Protein AF-A0A432IEP9-F1 (afdb_monomer_lite)

Foldseek 3Di:
DWDWFAQDLAAQRIDTDDDDQDDDDVPDDGDDDPDDDDDVVNNCSNGNPPPCPPDDRDDD

Secondary structure (DSSP, 8-state):
-EEEEE-SSSTT-EEEEE-PPPPP-TT------------HHHHHHHTT-TT-TTS-S---

Structure (mmCIF, N/CA/C/O backbone):
data_AF-A0A432IEP9-F1
#
_entry.id   AF-A0A432IEP9-F1
#
loop_
_atom_site.group_PDB
_atom_site.id
_atom_site.type_symbol
_atom_site.label_atom_id
_atom_site.label_alt_id
_atom_site.label_comp_id
_atom_site.label_asym_id
_atom_site.label_entity_id
_atom_site.label_seq_id
_atom_site.pdbx_PDB_ins_code
_atom_site.Cartn_x
_atom_site.Cartn_y
_atom_site.Cartn_z
_atom_site.occupancy
_atom_site.B_iso_or_equiv
_atom_site.auth_seq_id
_atom_site.auth_comp_id
_atom_site.auth_asym_id
_atom_site.auth_atom_id
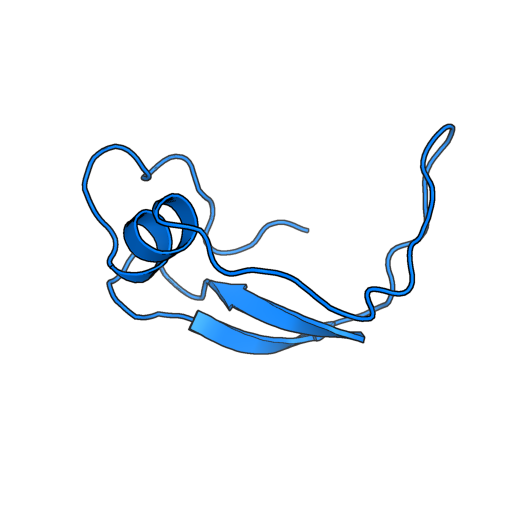_atom_site.pdbx_PDB_model_num
ATOM 1 N N . MET A 1 1 ? -6.398 -8.085 9.788 1.00 93.94 1 MET A N 1
ATOM 2 C CA . MET A 1 1 ? -6.885 -8.147 8.390 1.00 93.94 1 MET A CA 1
ATOM 3 C C . MET A 1 1 ? -5.796 -8.525 7.377 1.00 93.94 1 MET A C 1
ATOM 5 O O . MET A 1 1 ? -4.613 -8.415 7.672 1.00 93.94 1 MET A O 1
ATOM 9 N N . LYS A 1 2 ? -6.180 -8.968 6.168 1.00 94.56 2 LYS A N 1
ATOM 10 C CA . LYS A 1 2 ? -5.255 -9.119 5.026 1.00 94.56 2 LYS A CA 1
ATOM 11 C C . LYS A 1 2 ? -5.055 -7.768 4.335 1.00 94.56 2 LYS A C 1
ATOM 13 O O . LYS A 1 2 ? -6.035 -7.057 4.127 1.00 94.56 2 LYS A O 1
ATOM 18 N N . 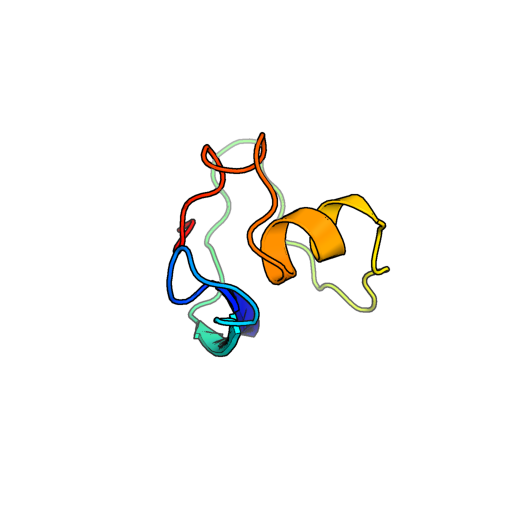ALA A 1 3 ? -3.826 -7.445 3.946 1.00 94.81 3 ALA A N 1
ATOM 19 C CA . ALA A 1 3 ? -3.496 -6.207 3.245 1.00 94.81 3 ALA A CA 1
ATOM 20 C C . ALA A 1 3 ? -2.413 -6.434 2.182 1.00 94.81 3 ALA A C 1
ATOM 22 O O . ALA A 1 3 ? -1.416 -7.107 2.436 1.00 94.81 3 ALA A O 1
ATOM 23 N N . LEU A 1 4 ? -2.575 -5.835 1.000 1.00 94.50 4 LEU A N 1
ATOM 24 C CA . LEU A 1 4 ? -1.506 -5.759 0.005 1.00 94.50 4 LEU A CA 1
ATOM 25 C C . LEU A 1 4 ? -0.564 -4.612 0.393 1.00 94.50 4 LEU A C 1
ATOM 27 O O . LEU A 1 4 ? -0.987 -3.458 0.415 1.00 94.50 4 LEU A O 1
ATOM 31 N N . ARG A 1 5 ? 0.698 -4.913 0.711 1.00 93.38 5 ARG A N 1
ATOM 32 C CA . ARG A 1 5 ? 1.678 -3.918 1.173 1.00 93.38 5 ARG A CA 1
ATOM 33 C C . ARG A 1 5 ? 2.916 -3.908 0.303 1.00 93.38 5 ARG A C 1
ATOM 35 O O . ARG A 1 5 ? 3.356 -4.942 -0.198 1.00 93.38 5 ARG A O 1
ATOM 42 N N . ARG A 1 6 ? 3.494 -2.722 0.145 1.00 93.25 6 ARG A N 1
ATOM 43 C CA . ARG A 1 6 ? 4.801 -2.550 -0.481 1.00 93.25 6 ARG A CA 1
ATOM 44 C C . ARG A 1 6 ? 5.890 -3.045 0.481 1.00 93.25 6 ARG A C 1
ATOM 46 O O . ARG A 1 6 ? 5.799 -2.875 1.689 1.00 93.25 6 ARG A O 1
ATOM 53 N N . GLN A 1 7 ? 6.911 -3.708 -0.044 1.00 93.12 7 GLN A N 1
ATOM 54 C CA . GLN A 1 7 ? 7.995 -4.293 0.753 1.00 93.12 7 GLN A CA 1
ATOM 55 C C . GLN A 1 7 ? 9.311 -3.536 0.573 1.00 93.12 7 GLN A C 1
ATOM 57 O O . GLN A 1 7 ? 10.067 -3.390 1.530 1.00 93.12 7 GLN A O 1
ATOM 62 N N . ALA A 1 8 ? 9.552 -2.993 -0.624 1.00 92.38 8 ALA A N 1
ATOM 63 C CA . ALA A 1 8 ? 10.747 -2.221 -0.951 1.00 92.38 8 ALA A CA 1
ATOM 64 C C . ALA A 1 8 ? 10.450 -1.110 -1.972 1.00 92.38 8 ALA A C 1
ATOM 66 O O . ALA A 1 8 ? 9.412 -1.109 -2.645 1.00 92.38 8 ALA A O 1
ATOM 67 N N . ARG A 1 9 ? 11.383 -0.158 -2.119 1.00 91.56 9 ARG A N 1
ATOM 68 C CA . ARG A 1 9 ? 11.353 0.856 -3.189 1.00 91.56 9 ARG A CA 1
ATOM 69 C C . ARG A 1 9 ? 11.878 0.295 -4.513 1.00 91.56 9 ARG A C 1
ATOM 71 O O . ARG A 1 9 ? 12.815 0.823 -5.102 1.00 91.56 9 ARG A O 1
ATOM 78 N N . GLU A 1 10 ? 11.256 -0.785 -4.961 1.00 94.00 10 GLU A N 1
ATOM 79 C CA . GLU A 1 10 ? 11.613 -1.530 -6.165 1.00 94.00 10 GLU A CA 1
ATOM 80 C C . GLU A 1 10 ? 10.349 -1.884 -6.949 1.00 94.00 10 GLU A C 1
ATOM 82 O O . GLU A 1 10 ? 9.245 -1.919 -6.394 1.00 94.00 10 GLU A O 1
ATOM 87 N N . ALA A 1 11 ? 10.498 -2.117 -8.252 1.00 95.88 11 ALA A N 1
ATOM 88 C CA . ALA A 1 11 ? 9.375 -2.504 -9.089 1.00 95.88 11 ALA A CA 1
ATOM 89 C C . ALA A 1 11 ? 8.848 -3.879 -8.658 1.00 95.88 11 ALA A C 1
ATOM 91 O O . ALA A 1 11 ? 9.606 -4.829 -8.487 1.00 95.88 11 ALA A O 1
ATOM 92 N N . ARG A 1 12 ? 7.527 -3.988 -8.537 1.00 96.31 12 ARG A N 1
ATOM 93 C CA . ARG A 1 12 ? 6.773 -5.195 -8.179 1.00 96.31 12 ARG A CA 1
ATOM 94 C C . ARG A 1 12 ? 7.041 -5.734 -6.773 1.00 96.31 12 ARG A C 1
ATOM 96 O O . ARG A 1 12 ? 6.599 -6.834 -6.459 1.00 96.31 12 ARG A O 1
ATOM 103 N N . ALA A 1 13 ? 7.692 -4.956 -5.911 1.00 94.88 13 ALA A N 1
ATOM 104 C CA . ALA A 1 13 ? 7.969 -5.327 -4.527 1.00 94.88 13 ALA A CA 1
ATOM 105 C C . ALA A 1 13 ? 6.739 -5.108 -3.629 1.00 94.88 13 ALA A C 1
ATOM 107 O O . ALA A 1 13 ? 6.741 -4.236 -2.759 1.00 94.88 13 ALA A O 1
ATOM 108 N N . VAL A 1 14 ? 5.672 -5.876 -3.858 1.00 94.12 14 VAL A N 1
ATOM 109 C CA . VAL A 1 14 ? 4.456 -5.893 -3.031 1.00 94.12 14 VAL A CA 1
ATOM 110 C C . VAL A 1 14 ? 4.093 -7.327 -2.658 1.00 94.12 14 VAL A C 1
ATOM 112 O O . VAL A 1 14 ? 4.311 -8.248 -3.443 1.00 94.12 14 VAL A O 1
ATOM 115 N N . ALA A 1 15 ? 3.500 -7.518 -1.483 1.00 94.88 15 ALA A N 1
ATOM 116 C CA . ALA A 1 15 ? 3.026 -8.818 -1.030 1.00 94.88 15 ALA A CA 1
ATOM 117 C C . ALA A 1 15 ? 1.729 -8.690 -0.236 1.00 94.88 15 ALA A C 1
ATOM 119 O O . ALA A 1 15 ? 1.443 -7.653 0.364 1.00 94.88 15 ALA A O 1
ATOM 120 N N . MET A 1 16 ? 0.948 -9.769 -0.228 1.00 95.62 16 MET A N 1
ATOM 121 C CA . MET A 1 16 ? -0.171 -9.900 0.694 1.00 95.62 16 MET A CA 1
ATOM 122 C C . MET A 1 16 ? 0.378 -10.250 2.078 1.00 95.62 16 MET A C 1
ATOM 124 O O . MET A 1 16 ? 1.048 -11.268 2.240 1.00 95.62 16 MET A O 1
ATOM 128 N N . GLU A 1 17 ? 0.085 -9.416 3.066 1.00 94.81 17 GLU A N 1
ATOM 129 C CA . GLU A 1 17 ? 0.500 -9.585 4.455 1.00 94.81 17 GLU A CA 1
ATOM 130 C C . GLU A 1 17 ? -0.739 -9.710 5.354 1.00 94.81 17 GLU A C 1
ATOM 132 O O . GLU A 1 17 ? -1.806 -9.163 5.059 1.00 94.81 17 GLU A O 1
ATOM 137 N N . GLN A 1 18 ? -0.598 -10.435 6.463 1.00 95.44 18 GLN A N 1
ATOM 138 C CA . GLN A 1 18 ? -1.560 -10.385 7.559 1.00 95.44 18 GLN A CA 1
ATOM 139 C C . GLN A 1 18 ? -1.114 -9.281 8.521 1.00 95.44 18 GLN A C 1
ATOM 141 O O . GLN A 1 18 ? 0.033 -9.274 8.961 1.00 95.44 18 GLN A O 1
ATOM 146 N N . VAL A 1 19 ? -2.015 -8.361 8.840 1.00 92.19 19 VAL A N 1
ATOM 147 C CA . VAL A 1 19 ? -1.785 -7.257 9.779 1.00 92.19 19 VAL A CA 1
ATOM 148 C C . VAL A 1 19 ? -2.867 -7.244 10.853 1.00 92.19 19 VAL A C 1
ATOM 150 O O . VAL A 1 19 ? -3.913 -7.880 10.690 1.00 92.19 19 VAL A O 1
ATOM 153 N N . GLU A 1 20 ? -2.622 -6.550 11.956 1.00 94.44 20 GLU A N 1
ATOM 154 C CA . GLU A 1 20 ? -3.641 -6.295 12.978 1.00 94.44 20 GLU A CA 1
ATOM 15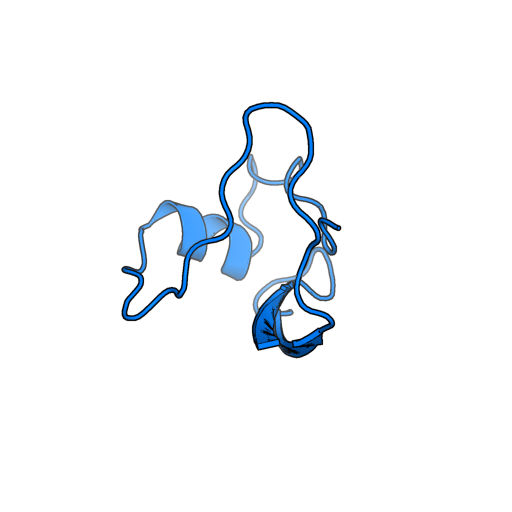5 C C . GLU A 1 20 ? -4.699 -5.320 12.450 1.00 94.44 20 GLU A C 1
ATOM 157 O O . GLU A 1 20 ? -4.459 -4.586 11.488 1.00 94.44 20 GLU A O 1
ATOM 162 N N . ASP A 1 21 ? -5.892 -5.353 13.039 1.00 93.38 21 ASP A N 1
ATOM 163 C CA . ASP A 1 21 ? -6.932 -4.386 12.698 1.00 93.38 21 ASP A CA 1
ATOM 164 C C . ASP A 1 21 ? -6.619 -3.061 13.415 1.00 93.38 21 ASP A C 1
ATOM 166 O O . ASP A 1 21 ? -6.358 -3.077 14.623 1.00 93.38 21 ASP A O 1
ATOM 170 N N . PRO A 1 22 ? -6.603 -1.917 12.707 1.00 92.00 22 PRO A N 1
ATOM 171 C CA . PRO A 1 22 ? -6.233 -0.652 13.320 1.00 92.00 22 PRO A CA 1
ATOM 172 C C . PRO A 1 22 ? -7.317 -0.175 14.293 1.00 92.00 22 PRO A C 1
ATOM 174 O O . PRO A 1 22 ? -8.514 -0.357 14.062 1.00 92.00 22 PRO A O 1
ATOM 177 N N . ILE A 1 23 ? -6.885 0.471 15.377 1.00 94.94 23 ILE A N 1
ATOM 178 C CA . ILE A 1 23 ? -7.778 1.083 16.364 1.00 94.94 23 ILE A CA 1
ATOM 179 C C . ILE A 1 23 ? -7.993 2.546 15.951 1.00 94.94 23 ILE A C 1
ATOM 181 O O . ILE A 1 23 ? -7.019 3.299 15.949 1.00 94.94 23 ILE A O 1
ATOM 185 N N . PRO A 1 24 ? -9.223 2.968 15.602 1.00 95.62 24 PRO A N 1
ATOM 186 C CA . PRO A 1 24 ? -9.472 4.337 15.165 1.00 95.62 24 PRO A CA 1
ATOM 187 C C . PRO A 1 24 ? -9.253 5.338 16.307 1.00 95.62 24 PRO A C 1
ATOM 189 O O . PRO A 1 24 ? -9.711 5.130 17.435 1.00 95.62 24 PRO A O 1
ATOM 192 N N . GLY A 1 25 ? -8.568 6.439 15.999 1.00 96.44 25 GLY A N 1
ATOM 193 C CA . GLY A 1 25 ? -8.409 7.587 16.881 1.00 96.44 25 GLY A CA 1
ATOM 194 C C . GLY A 1 25 ? -9.652 8.479 16.943 1.00 96.44 25 GLY A C 1
ATOM 195 O O . GLY A 1 25 ? -10.714 8.187 16.387 1.00 96.44 25 GLY A O 1
ATOM 196 N N . HIS A 1 26 ? -9.536 9.616 17.634 1.00 97.69 26 HIS A N 1
ATOM 197 C CA . HIS A 1 26 ? -10.644 10.563 17.729 1.00 97.69 26 HIS A CA 1
ATOM 198 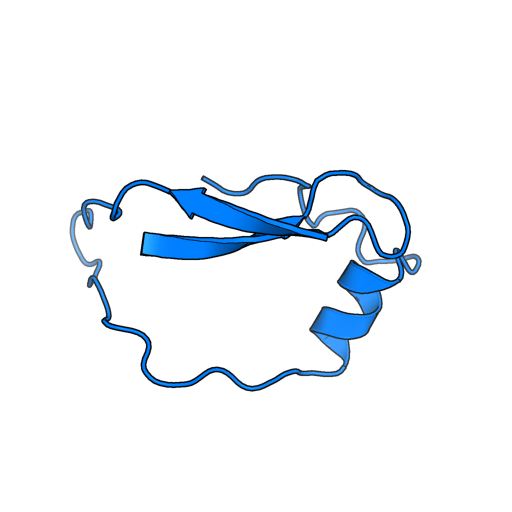C C . HIS A 1 26 ? -10.997 11.150 16.352 1.00 97.69 26 HIS A C 1
ATOM 200 O O . HIS A 1 26 ? -10.168 11.793 15.715 1.00 97.69 26 HIS A O 1
ATOM 206 N N . GLY A 1 27 ? -12.250 10.958 15.926 1.00 97.88 27 GLY A N 1
ATOM 207 C CA . GLY A 1 27 ? -12.761 11.458 14.646 1.00 97.88 27 GLY A CA 1
ATOM 208 C C . GLY A 1 27 ? -12.506 10.524 13.460 1.00 97.88 27 GLY A C 1
ATOM 209 O O . GLY A 1 27 ? -12.942 10.826 12.352 1.00 97.88 27 GLY A O 1
ATOM 210 N N . GLU A 1 28 ? -11.848 9.388 13.682 1.00 97.69 28 GLU A N 1
ATOM 211 C CA . GLU A 1 28 ? -11.609 8.371 12.662 1.00 97.69 28 GLU A CA 1
ATOM 212 C C . GLU A 1 28 ? -12.687 7.283 12.692 1.00 97.69 28 GLU A C 1
ATOM 214 O O . GLU A 1 28 ? -13.390 7.086 13.686 1.00 97.69 28 GLU A O 1
ATOM 219 N N . VAL A 1 29 ? -12.809 6.549 11.587 1.00 97.12 29 VAL A N 1
ATOM 220 C CA . VAL A 1 29 ? -13.708 5.398 11.465 1.00 97.12 29 VAL A CA 1
ATOM 221 C C . VAL A 1 29 ? -12.950 4.201 10.909 1.00 97.12 29 VAL A C 1
ATOM 223 O O . VAL A 1 29 ? -12.138 4.338 9.995 1.00 97.12 29 VAL A O 1
ATOM 226 N N . LEU A 1 30 ? -13.246 3.015 11.439 1.00 95.88 30 LEU A N 1
ATOM 227 C CA . LEU A 1 30 ? -12.767 1.752 10.887 1.00 95.88 30 LEU A CA 1
ATOM 228 C C . LEU A 1 30 ? -13.789 1.217 9.879 1.00 95.88 30 LEU A C 1
ATOM 230 O O . LEU A 1 30 ? -14.967 1.068 10.205 1.00 95.88 30 LEU A O 1
ATOM 234 N N . LEU A 1 31 ? -13.338 0.916 8.662 1.00 95.81 31 LEU A N 1
ATOM 235 C CA . LEU A 1 31 ? -14.186 0.416 7.580 1.00 95.81 31 LEU A CA 1
ATOM 236 C C . LEU A 1 31 ? -13.862 -1.041 7.245 1.00 95.81 31 LEU A C 1
ATOM 238 O O . LEU A 1 31 ? -12.704 -1.404 7.045 1.00 95.81 31 LEU A O 1
ATOM 242 N N . GLU A 1 32 ? -14.902 -1.859 7.080 1.00 95.88 32 GLU A N 1
ATOM 243 C CA . GLU A 1 32 ? -14.779 -3.187 6.476 1.00 95.88 32 GLU A CA 1
ATOM 244 C C . GLU A 1 32 ? -14.746 -3.047 4.944 1.00 95.88 32 GLU A C 1
ATOM 246 O O . GLU A 1 32 ? -15.782 -2.964 4.277 1.00 95.88 32 GLU A O 1
ATOM 251 N N . 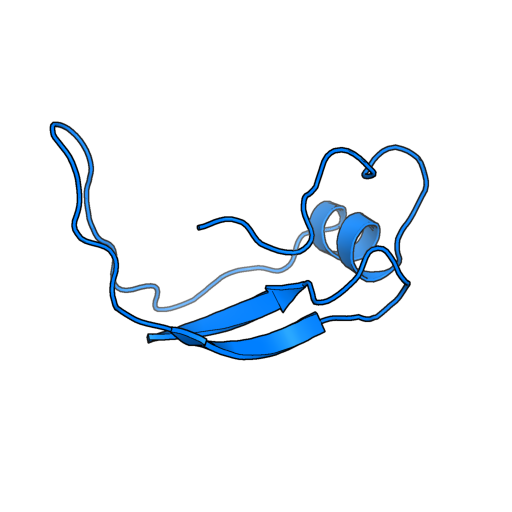VAL A 1 33 ? -13.544 -2.994 4.366 1.00 95.88 33 VAL A N 1
ATOM 252 C CA . VAL A 1 33 ? -13.368 -2.859 2.912 1.00 95.88 33 VAL A CA 1
ATOM 253 C C . VAL A 1 33 ? -13.870 -4.117 2.196 1.00 95.88 33 VAL A C 1
ATOM 255 O O . VAL A 1 33 ? -13.249 -5.175 2.263 1.00 95.88 33 VAL A O 1
ATOM 258 N N . ARG A 1 34 ? -14.981 -3.992 1.459 1.00 97.12 34 ARG A N 1
ATOM 259 C CA . ARG A 1 34 ? -15.532 -5.076 0.624 1.00 97.12 34 ARG A CA 1
ATOM 260 C C . ARG A 1 34 ? -14.867 -5.161 -0.751 1.00 97.12 34 ARG A C 1
ATOM 262 O O . ARG A 1 34 ? -14.629 -6.258 -1.242 1.00 97.12 34 ARG A O 1
ATOM 269 N N . HIS A 1 35 ? -14.570 -4.010 -1.359 1.00 97.31 35 HIS A N 1
ATOM 270 C CA . HIS A 1 35 ? -13.951 -3.896 -2.682 1.00 97.31 35 HIS A CA 1
ATOM 271 C C . HIS A 1 35 ? -13.073 -2.640 -2.754 1.00 97.31 35 HIS A C 1
ATOM 273 O O . HIS A 1 35 ? -13.393 -1.628 -2.133 1.00 97.31 35 HIS A O 1
ATOM 279 N N . CYS A 1 36 ? -12.000 -2.696 -3.542 1.00 96.31 36 CYS A N 1
ATOM 280 C CA . CYS A 1 36 ? -11.135 -1.559 -3.850 1.00 96.31 36 CYS A CA 1
ATOM 281 C C . CYS A 1 36 ? -10.747 -1.617 -5.334 1.00 96.31 36 CYS A C 1
ATOM 283 O O . CYS A 1 36 ? -10.426 -2.692 -5.846 1.00 96.31 36 CYS A O 1
ATOM 285 N N . GLY A 1 37 ? -10.827 -0.484 -6.031 1.00 97.25 37 GLY A N 1
ATOM 286 C CA . GLY A 1 37 ? -10.386 -0.375 -7.421 1.00 97.25 37 GLY A CA 1
ATOM 287 C C . GLY A 1 37 ? -8.870 -0.215 -7.521 1.00 97.25 37 GLY A C 1
ATOM 288 O O . GLY A 1 37 ? -8.225 0.194 -6.563 1.00 97.25 37 GLY A O 1
ATOM 289 N N . VAL A 1 38 ? -8.315 -0.503 -8.699 1.00 96.94 38 VAL A N 1
ATOM 290 C CA . VAL A 1 38 ? -6.909 -0.215 -9.018 1.00 96.94 38 VAL A CA 1
ATOM 291 C C . VAL A 1 38 ? -6.862 0.985 -9.955 1.00 96.94 38 VAL A C 1
ATOM 293 O O . VAL A 1 38 ? -7.416 0.946 -11.054 1.00 96.94 38 VAL A O 1
ATOM 296 N N . CYS A 1 39 ? -6.203 2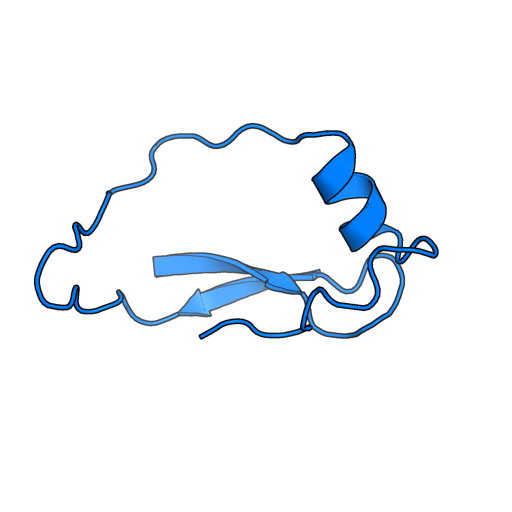.050 -9.517 1.00 96.81 39 CYS A N 1
ATOM 297 C CA . CYS A 1 39 ? -5.975 3.267 -10.280 1.00 96.81 39 CYS A CA 1
ATOM 298 C C . CYS A 1 39 ? -4.600 3.235 -10.971 1.00 96.81 39 CYS A C 1
ATOM 300 O O . CYS A 1 39 ? -3.692 2.499 -10.582 1.00 96.81 39 CYS A O 1
ATOM 302 N N . GLY A 1 40 ? -4.395 4.093 -11.974 1.00 97.31 40 GLY A N 1
ATOM 303 C CA . GLY A 1 40 ? -3.082 4.272 -12.601 1.00 97.31 40 GLY A CA 1
ATOM 304 C C . GLY A 1 40 ? -1.993 4.702 -11.608 1.00 97.31 40 GLY A C 1
ATOM 305 O O . GLY A 1 40 ? -0.854 4.256 -11.725 1.00 97.31 40 GLY A O 1
ATOM 306 N N . SER A 1 41 ? -2.336 5.500 -10.589 1.00 95.19 41 SER A N 1
ATOM 307 C CA . SER A 1 41 ? -1.401 5.906 -9.526 1.00 95.19 41 SER A CA 1
ATOM 308 C C . SER A 1 41 ? -0.850 4.716 -8.739 1.00 95.19 41 SER A C 1
ATOM 310 O O . SER A 1 41 ? 0.332 4.703 -8.399 1.00 95.19 41 SER A O 1
ATOM 312 N N . ASP A 1 42 ? -1.662 3.681 -8.518 1.00 95.31 42 ASP A N 1
ATOM 313 C CA . ASP A 1 42 ? -1.223 2.463 -7.833 1.00 95.31 42 ASP A CA 1
ATOM 314 C C . ASP A 1 42 ? -0.183 1.719 -8.675 1.00 95.31 42 ASP A C 1
ATOM 316 O O . ASP A 1 42 ? 0.807 1.211 -8.148 1.00 95.31 42 ASP A O 1
ATOM 320 N N . LEU A 1 43 ? -0.355 1.722 -10.003 1.00 96.12 43 LEU A N 1
ATOM 321 C CA . LEU A 1 43 ? 0.608 1.139 -10.937 1.00 96.12 43 LEU A CA 1
ATOM 322 C C . LEU A 1 43 ? 1.936 1.902 -10.949 1.00 96.12 43 LEU A C 1
ATOM 324 O O . LEU A 1 43 ? 2.988 1.271 -11.029 1.00 96.12 43 LEU A O 1
ATOM 328 N N . HIS A 1 44 ? 1.921 3.234 -10.831 1.00 96.56 44 HIS A N 1
ATOM 329 C CA . HIS A 1 44 ? 3.155 4.018 -10.708 1.00 96.56 44 HIS A CA 1
ATOM 330 C C . HIS A 1 44 ? 3.952 3.643 -9.451 1.00 96.56 44 HIS A C 1
ATOM 332 O O . HIS A 1 44 ? 5.173 3.488 -9.529 1.00 96.56 44 HIS A O 1
ATOM 338 N N . VAL A 1 45 ? 3.273 3.436 -8.317 1.00 94.69 45 VAL A N 1
ATOM 339 C CA . VAL A 1 45 ? 3.903 2.955 -7.076 1.00 94.69 45 VAL A CA 1
ATOM 340 C C . VAL A 1 45 ? 4.406 1.523 -7.243 1.00 94.69 45 VAL A C 1
ATOM 342 O O . VAL A 1 45 ? 5.559 1.234 -6.915 1.00 94.69 45 VAL A O 1
ATOM 345 N N . TYR A 1 46 ? 3.569 0.636 -7.788 1.00 95.31 46 TYR A N 1
ATOM 346 C CA . TYR A 1 46 ? 3.893 -0.771 -8.018 1.00 95.31 46 TYR A CA 1
ATOM 347 C C . TYR A 1 46 ? 5.114 -0.935 -8.926 1.00 95.31 46 TYR A C 1
ATOM 349 O O . TYR A 1 46 ? 5.975 -1.756 -8.639 1.00 95.31 46 TYR A O 1
ATOM 357 N N . LEU A 1 47 ? 5.239 -0.145 -9.993 1.00 96.75 47 LEU A N 1
ATOM 358 C CA . LEU A 1 47 ? 6.370 -0.199 -10.926 1.00 96.75 47 LEU A CA 1
ATOM 359 C C . LEU A 1 47 ? 7.570 0.658 -10.496 1.00 96.75 47 LEU A C 1
ATOM 361 O O . LEU A 1 47 ? 8.577 0.668 -11.198 1.00 96.75 47 LEU A O 1
ATOM 365 N N . ASN A 1 48 ? 7.493 1.342 -9.348 1.00 94.56 48 ASN A N 1
ATOM 366 C CA . ASN A 1 48 ? 8.537 2.236 -8.841 1.00 94.56 48 ASN A CA 1
ATOM 367 C C . ASN A 1 48 ? 8.942 3.331 -9.850 1.00 94.56 48 ASN A C 1
ATOM 369 O O . ASN A 1 48 ? 10.125 3.585 -10.081 1.00 94.56 48 ASN A O 1
ATOM 373 N N . HIS A 1 49 ? 7.953 3.965 -10.483 1.00 96.38 49 HIS A N 1
ATOM 374 C CA . HIS A 1 49 ? 8.185 5.092 -11.385 1.00 96.38 49 HIS A CA 1
ATOM 375 C C . HIS A 1 49 ? 8.673 6.337 -10.625 1.00 96.38 49 HIS A C 1
ATOM 377 O O . HIS A 1 49 ? 8.309 6.564 -9.470 1.00 96.38 49 HIS A O 1
ATOM 383 N N . LYS A 1 50 ? 9.467 7.174 -11.308 1.00 94.44 50 LYS A N 1
ATOM 384 C CA . LYS A 1 50 ? 9.934 8.459 -10.766 1.00 94.44 50 LYS A CA 1
ATOM 385 C C . LYS A 1 50 ? 8.753 9.373 -10.416 1.00 94.44 50 LYS A C 1
ATOM 387 O O . LYS A 1 50 ? 7.763 9.394 -11.148 1.00 94.44 50 LYS A O 1
ATOM 392 N N . GLY A 1 51 ? 8.868 10.137 -9.331 1.00 92.06 51 GLY A N 1
ATOM 393 C CA . GLY A 1 51 ? 7.827 11.036 -8.812 1.00 92.06 51 GLY A CA 1
ATOM 394 C C . GLY A 1 51 ? 6.912 10.426 -7.742 1.00 92.06 51 GLY A C 1
ATOM 395 O O . GLY A 1 51 ? 6.072 11.134 -7.193 1.00 92.06 51 GLY A O 1
ATOM 396 N N . TYR A 1 52 ? 7.069 9.136 -7.424 1.00 91.12 52 TYR A N 1
ATOM 397 C CA . TYR A 1 52 ? 6.316 8.427 -6.377 1.00 91.12 52 TYR A CA 1
ATOM 398 C C . TYR A 1 52 ? 7.215 7.958 -5.218 1.00 91.12 52 TYR A C 1
ATOM 400 O O . TYR A 1 52 ? 6.865 7.060 -4.447 1.00 91.12 52 TYR A O 1
ATOM 408 N N . GLU A 1 53 ? 8.394 8.562 -5.068 1.00 87.94 53 GLU A N 1
ATOM 409 C CA . GLU A 1 53 ? 9.388 8.191 -4.060 1.00 87.94 53 GLU A CA 1
ATOM 410 C C . GLU A 1 53 ? 8.910 8.484 -2.632 1.00 87.94 53 GLU A C 1
ATOM 412 O O . GLU A 1 53 ? 9.343 7.814 -1.695 1.00 87.94 53 GLU A O 1
ATOM 417 N N . SER A 1 54 ? 7.997 9.443 -2.447 1.00 88.75 54 SER A N 1
ATOM 418 C CA . SER A 1 54 ? 7.407 9.774 -1.142 1.00 88.75 54 SER A CA 1
ATOM 419 C C . SER A 1 54 ? 6.572 8.633 -0.553 1.00 88.75 54 SER A C 1
ATOM 421 O O . SER A 1 54 ? 6.398 8.576 0.663 1.00 88.75 54 SER A O 1
ATOM 423 N N . VAL A 1 55 ? 6.111 7.686 -1.379 1.00 88.88 55 VAL A N 1
ATOM 424 C CA . VAL A 1 55 ? 5.348 6.527 -0.910 1.00 88.88 55 VAL A CA 1
ATOM 425 C C . VAL A 1 55 ? 6.279 5.569 -0.171 1.00 88.88 55 VAL A C 1
ATOM 427 O O . VAL A 1 55 ? 7.154 4.922 -0.762 1.00 88.88 55 VAL A O 1
ATOM 430 N N . LEU A 1 56 ? 6.102 5.492 1.146 1.00 87.25 56 LEU A N 1
ATOM 431 C CA . LEU A 1 56 ? 6.891 4.628 2.016 1.00 87.25 56 LEU A CA 1
ATOM 432 C C . LEU A 1 56 ? 6.626 3.147 1.695 1.00 87.25 56 LEU A C 1
ATOM 434 O O . LEU A 1 56 ? 5.506 2.794 1.328 1.00 87.25 56 LEU A O 1
ATOM 438 N N . PRO A 1 57 ? 7.627 2.257 1.846 1.00 81.50 57 PRO A N 1
ATOM 439 C CA . PRO A 1 57 ? 7.398 0.819 1.739 1.00 81.50 57 PRO A CA 1
ATOM 440 C C . PRO A 1 57 ? 6.326 0.355 2.729 1.00 81.50 57 PRO A C 1
ATOM 442 O O . PRO A 1 57 ? 5.389 -0.332 2.355 1.00 81.50 57 PRO A O 1
ATOM 445 N N . ARG A 1 58 ? 6.397 0.817 3.980 1.00 77.25 58 ARG A N 1
ATOM 446 C CA . ARG A 1 58 ? 5.386 0.534 4.997 1.00 77.25 58 ARG A CA 1
ATOM 447 C C . ARG A 1 58 ? 4.769 1.833 5.483 1.00 77.25 58 ARG A C 1
ATOM 449 O O . ARG A 1 58 ? 5.484 2.723 5.932 1.00 77.25 58 ARG A O 1
ATOM 456 N N . VAL A 1 59 ? 3.448 1.891 5.417 1.00 68.75 59 VAL A N 1
ATOM 457 C CA . VAL A 1 59 ? 2.629 2.842 6.169 1.00 68.75 59 VAL A CA 1
ATOM 458 C C . VAL A 1 59 ? 1.974 2.026 7.284 1.00 68.75 59 VAL A C 1
ATOM 460 O O . VAL A 1 59 ? 1.544 0.892 7.024 1.00 68.75 59 VAL A O 1
ATOM 463 N N . THR A 1 60 ? 2.070 2.513 8.519 1.00 60.50 60 THR A N 1
ATOM 464 C CA . THR A 1 60 ? 1.440 1.920 9.710 1.00 60.50 60 THR A CA 1
ATOM 465 C C . THR A 1 60 ? -0.017 2.312 9.767 1.00 60.50 60 THR A C 1
ATOM 467 O O . THR A 1 60 ? -0.266 3.518 9.544 1.00 60.50 60 THR A O 1
#

Radius of gyration: 13.16 Å; chains: 1; bounding box: 27×22×30 Å

pLDDT: mean 93.14, std 6.46, range [60.5, 97.88]

Sequence (60 aa):
MKALRRQAREARAVAMEQVEDPIPGHGEVLLEVRHCGVCGSDLHVYLNHKGYESVLPRVT